Protein AF-A0A7V2AZT0-F1 (afdb_monomer_lite)

pLDDT: mean 87.42, std 10.2, range [43.5, 97.5]

Sequence (176 aa):
MIRIDGNALRAAGDLAVELIVSRTLEGRDRFGRPFAPYSTRPYALPAGALWAQGSRTAARRLKQQGQIGYFRRQGKLWAIVKGGYRAYKEARLGQGDQVNLTLTGSMLRSLRVLRVDEREGSVTIGFGRTDAAEKAYYHVVSGAGPSRTIRDFLGLTDEELDRVAEVIARGIRFEL

Organism: Rhodothermus marinus (NCBI:txid29549)

Foldseek 3Di:
DKFFDLVLLQVLQALLLVQLLVLVQVQAAQQRHHFDFADQAKAKDFPCVCCDPLNVQLSVVLVVVVQWDWDDDPNGIMIIGNRHPLSSCCSRPVGNGRPPPCVPVVLSVQWHFPDGDRVVRDTDIAGNDPVSRVVLCQQAPQADDPVSGHRRSPHHHPVSVVVSVVSRVVRMDDDD

Radius of gyration: 21.35 Å; chains: 1; bounding box: 52×26×70 Å

Structure (mmCIF, N/CA/C/O backbone):
data_AF-A0A7V2AZT0-F1
#
_entry.id   AF-A0A7V2AZT0-F1
#
loop_
_atom_site.group_PDB
_atom_site.id
_atom_site.type_symbol
_atom_site.label_atom_id
_atom_site.label_alt_id
_atom_site.label_comp_id
_atom_site.label_asym_id
_atom_site.label_entity_id
_atom_site.label_seq_id
_atom_site.pdbx_PDB_ins_code
_atom_site.Cartn_x
_atom_site.Cartn_y
_atom_site.Cartn_z
_atom_site.occupancy
_atom_site.B_iso_or_equiv
_atom_site.auth_seq_id
_atom_site.auth_comp_id
_atom_site.auth_asym_id
_atom_site.auth_atom_id
_atom_site.pdbx_PDB_model_num
ATOM 1 N N . MET A 1 1 ? 27.027 -0.446 -30.791 1.00 78.75 1 MET A N 1
ATOM 2 C CA . MET A 1 1 ? 26.624 -0.260 -29.374 1.00 78.75 1 MET A CA 1
ATOM 3 C C . MET A 1 1 ? 25.141 -0.589 -29.241 1.00 78.75 1 MET A C 1
ATOM 5 O O . MET A 1 1 ? 24.382 -0.180 -30.111 1.00 78.75 1 MET A O 1
ATOM 9 N N . ILE A 1 2 ? 24.722 -1.346 -28.218 1.00 80.31 2 ILE A N 1
ATOM 10 C CA . ILE A 1 2 ? 23.290 -1.591 -27.955 1.00 80.31 2 ILE A CA 1
ATOM 11 C C . ILE A 1 2 ? 22.796 -0.496 -27.015 1.00 80.31 2 ILE A C 1
ATOM 13 O O . ILE A 1 2 ? 23.412 -0.265 -25.975 1.00 80.31 2 ILE A O 1
ATOM 17 N N . ARG A 1 3 ? 21.701 0.175 -27.378 1.00 83.81 3 ARG A N 1
ATOM 18 C CA . ARG A 1 3 ? 21.047 1.177 -26.527 1.00 83.81 3 ARG A CA 1
ATOM 19 C C . ARG A 1 3 ? 19.558 0.896 -26.439 1.00 83.81 3 ARG A C 1
ATOM 21 O O . ARG A 1 3 ? 18.957 0.412 -27.396 1.00 83.81 3 ARG A O 1
ATOM 28 N N . ILE A 1 4 ? 18.969 1.219 -25.295 1.00 85.50 4 ILE A N 1
ATOM 29 C CA . ILE A 1 4 ? 17.521 1.177 -25.105 1.00 85.50 4 ILE A CA 1
ATOM 30 C C . ILE A 1 4 ? 17.014 2.611 -25.207 1.00 85.50 4 ILE A C 1
ATOM 32 O O . ILE A 1 4 ? 17.543 3.505 -24.549 1.00 85.50 4 ILE A O 1
ATOM 36 N N . ASP A 1 5 ? 16.006 2.830 -26.046 1.00 89.50 5 ASP A N 1
ATOM 37 C CA . ASP A 1 5 ? 15.359 4.131 -26.193 1.00 89.50 5 ASP A CA 1
ATOM 38 C C . ASP A 1 5 ? 14.751 4.610 -24.862 1.00 89.50 5 ASP A C 1
ATOM 40 O O . ASP A 1 5 ? 14.007 3.876 -24.205 1.00 89.50 5 ASP A O 1
ATOM 44 N N . GLY A 1 6 ? 15.010 5.862 -24.478 1.00 89.00 6 GLY A N 1
ATOM 45 C CA . GLY A 1 6 ? 14.473 6.449 -23.247 1.00 89.00 6 GLY A CA 1
ATOM 46 C C . GLY A 1 6 ? 12.949 6.463 -23.194 1.00 89.00 6 GLY A C 1
ATOM 47 O O . GLY A 1 6 ? 12.359 6.276 -22.127 1.00 89.00 6 GLY A O 1
ATOM 48 N N . ASN A 1 7 ? 12.294 6.591 -24.351 1.00 92.25 7 ASN A N 1
ATOM 49 C CA . ASN A 1 7 ? 10.840 6.474 -24.442 1.00 92.25 7 ASN A CA 1
ATOM 50 C C . ASN A 1 7 ? 10.356 5.052 -24.138 1.00 92.25 7 ASN A C 1
ATOM 52 O O . ASN A 1 7 ? 9.341 4.889 -23.464 1.00 92.25 7 ASN A O 1
ATOM 56 N N . ALA A 1 8 ? 11.092 4.029 -24.582 1.00 93.62 8 ALA A N 1
ATOM 57 C CA . ALA A 1 8 ? 10.768 2.638 -24.281 1.00 93.62 8 ALA A CA 1
ATOM 58 C C . ALA A 1 8 ? 10.982 2.324 -22.796 1.00 93.62 8 ALA A C 1
ATOM 60 O O . ALA A 1 8 ? 10.130 1.684 -22.185 1.00 93.62 8 ALA A O 1
ATOM 61 N N . LEU A 1 9 ? 12.053 2.849 -22.187 1.00 94.69 9 LEU A N 1
ATOM 62 C CA . LEU A 1 9 ? 12.267 2.763 -20.739 1.00 94.69 9 LEU A CA 1
ATOM 63 C C . LEU A 1 9 ? 11.118 3.424 -19.966 1.00 94.69 9 LEU A C 1
ATOM 65 O O . LEU A 1 9 ? 10.555 2.824 -19.051 1.00 94.69 9 LEU A O 1
ATOM 69 N N . ARG A 1 10 ? 10.712 4.640 -20.350 1.00 95.94 10 ARG A N 1
ATOM 70 C CA . ARG A 1 10 ? 9.569 5.316 -19.722 1.00 95.94 10 ARG A CA 1
ATOM 71 C C . ARG A 1 10 ? 8.277 4.512 -19.867 1.00 95.94 10 ARG A C 1
ATOM 73 O O . ARG A 1 10 ? 7.612 4.285 -18.862 1.00 95.94 10 ARG A O 1
ATOM 80 N N . ALA A 1 11 ? 7.961 4.047 -21.075 1.00 96.12 11 ALA A N 1
ATOM 81 C CA . ALA A 1 11 ? 6.764 3.253 -21.340 1.00 96.12 11 ALA A CA 1
ATOM 82 C C . ALA A 1 11 ? 6.747 1.943 -20.535 1.00 96.12 11 ALA A C 1
ATOM 84 O O . ALA A 1 11 ? 5.719 1.580 -19.970 1.00 96.12 11 ALA A O 1
ATOM 85 N N . ALA A 1 12 ? 7.894 1.268 -20.424 1.00 96.62 12 ALA A N 1
ATOM 86 C CA . ALA A 1 12 ? 8.058 0.080 -19.593 1.00 96.62 12 ALA A CA 1
ATOM 87 C C . ALA A 1 12 ? 7.804 0.387 -18.107 1.00 96.62 12 ALA A C 1
ATOM 89 O O . ALA A 1 12 ? 7.109 -0.362 -17.422 1.00 96.62 12 ALA A O 1
ATOM 90 N N . GLY A 1 13 ? 8.317 1.520 -17.618 1.00 96.81 13 GLY A N 1
ATOM 91 C CA . GLY A 1 13 ? 8.074 1.994 -16.258 1.00 96.81 13 GLY A CA 1
ATOM 92 C C . GLY A 1 13 ? 6.608 2.323 -15.977 1.00 96.81 13 GLY A C 1
ATOM 93 O O . GLY A 1 13 ? 6.085 1.939 -14.932 1.00 96.81 13 GLY A O 1
ATOM 94 N N . ASP A 1 14 ? 5.938 3.005 -16.903 1.00 97.06 14 ASP A N 1
ATOM 95 C CA . ASP A 1 14 ? 4.524 3.365 -16.769 1.00 97.06 14 ASP A CA 1
ATOM 96 C C . ASP A 1 14 ? 3.627 2.114 -16.806 1.00 97.06 14 ASP A C 1
ATOM 98 O O . ASP A 1 14 ? 2.741 1.974 -15.960 1.00 97.06 14 ASP A O 1
ATOM 102 N N . LEU A 1 15 ? 3.923 1.151 -17.689 1.00 97.44 15 LEU A N 1
ATOM 103 C CA . LEU A 1 15 ? 3.252 -0.152 -17.710 1.00 97.44 15 LEU A CA 1
ATOM 104 C C . LEU A 1 15 ? 3.456 -0.910 -16.390 1.00 97.44 15 LEU A C 1
ATOM 106 O O . LEU A 1 15 ? 2.499 -1.427 -15.820 1.00 97.44 15 LEU A O 1
ATOM 110 N N . ALA A 1 16 ? 4.681 -0.949 -15.862 1.00 97.50 16 ALA A N 1
ATOM 111 C CA . ALA A 1 16 ? 4.959 -1.598 -14.583 1.00 97.50 16 ALA A CA 1
ATOM 112 C C . ALA A 1 16 ? 4.150 -0.973 -13.429 1.00 97.50 16 ALA A C 1
ATOM 114 O O . ALA A 1 16 ? 3.615 -1.693 -12.584 1.00 97.50 16 ALA A O 1
ATOM 115 N N . VAL A 1 17 ? 4.013 0.359 -13.400 1.00 95.88 17 VAL A N 1
ATOM 116 C CA . VAL A 1 17 ? 3.159 1.057 -12.423 1.00 95.88 17 VAL A CA 1
ATOM 117 C C . VAL A 1 17 ? 1.700 0.631 -12.571 1.00 95.88 17 VAL A C 1
ATOM 119 O O . VAL A 1 17 ? 1.062 0.318 -11.565 1.00 95.88 17 VAL A O 1
ATOM 122 N N . GLU A 1 18 ? 1.173 0.596 -13.795 1.00 94.94 18 GLU A N 1
ATOM 123 C CA . GLU A 1 18 ? -0.208 0.188 -14.068 1.00 94.94 18 GLU A CA 1
ATOM 124 C C . GLU A 1 18 ? -0.488 -1.240 -13.582 1.00 94.94 18 GLU A C 1
ATOM 126 O O . GLU A 1 18 ? -1.470 -1.465 -12.871 1.00 94.94 18 GLU A O 1
ATOM 131 N N . LEU A 1 19 ? 0.404 -2.183 -13.894 1.00 95.75 19 LEU A N 1
ATOM 132 C CA . LEU A 1 19 ? 0.283 -3.588 -13.498 1.00 95.75 19 LEU A CA 1
ATOM 133 C C . LEU A 1 19 ? 0.284 -3.748 -11.976 1.00 95.75 19 LEU A C 1
ATOM 135 O O . LEU A 1 19 ? -0.631 -4.360 -11.416 1.00 95.75 19 LEU A O 1
ATOM 139 N N . ILE A 1 20 ? 1.238 -3.103 -11.292 1.00 93.69 20 ILE A N 1
ATOM 140 C CA . ILE A 1 20 ? 1.294 -3.080 -9.826 1.00 93.69 20 ILE A CA 1
ATOM 141 C C . ILE A 1 20 ? -0.014 -2.534 -9.258 1.00 93.69 20 ILE A C 1
ATOM 143 O O . ILE A 1 20 ? -0.587 -3.136 -8.347 1.00 93.69 20 ILE A O 1
ATOM 147 N N . VAL A 1 21 ? -0.498 -1.400 -9.772 1.00 90.75 21 VAL A N 1
ATOM 148 C CA . VAL A 1 21 ? -1.728 -0.773 -9.283 1.00 90.75 21 VAL A CA 1
ATOM 149 C C . VAL A 1 21 ? -2.919 -1.702 -9.501 1.00 90.75 21 VAL A C 1
ATOM 151 O O . VAL A 1 21 ? -3.603 -1.998 -8.523 1.00 90.75 21 VAL A O 1
ATOM 154 N N . SER A 1 22 ? -3.143 -2.207 -10.716 1.00 90.50 22 SER A N 1
ATOM 155 C CA . SER A 1 22 ? -4.281 -3.081 -11.037 1.00 90.50 22 SER A CA 1
ATOM 156 C C . SER A 1 22 ? -4.317 -4.317 -10.140 1.00 90.50 22 SER A C 1
ATOM 158 O O . SER A 1 22 ? -5.300 -4.554 -9.438 1.00 90.50 22 SER A O 1
ATOM 160 N N . ARG A 1 23 ? -3.202 -5.047 -10.049 1.00 91.50 23 ARG A N 1
ATOM 161 C CA . ARG A 1 23 ? -3.103 -6.245 -9.207 1.00 91.50 23 ARG A CA 1
ATOM 162 C C . ARG A 1 23 ? -3.321 -5.933 -7.724 1.00 91.50 23 ARG A C 1
ATOM 164 O O . ARG A 1 23 ? -3.994 -6.673 -7.003 1.00 91.50 23 ARG A O 1
ATOM 171 N N . THR A 1 24 ? -2.785 -4.810 -7.255 1.00 88.88 24 THR A N 1
ATOM 172 C CA . THR A 1 24 ? -2.980 -4.368 -5.871 1.00 88.88 24 THR A CA 1
ATOM 173 C C . THR A 1 24 ? -4.451 -4.042 -5.591 1.00 88.88 24 THR A C 1
ATOM 175 O O . THR A 1 24 ? -4.947 -4.336 -4.501 1.00 88.88 24 THR A O 1
ATOM 178 N N . LEU A 1 25 ? -5.171 -3.465 -6.562 1.00 84.50 25 LEU A N 1
ATOM 179 C CA . LEU A 1 25 ? -6.613 -3.203 -6.472 1.00 84.50 25 LEU A CA 1
ATOM 180 C C . LEU A 1 25 ? -7.434 -4.498 -6.430 1.00 84.50 25 LEU A C 1
ATOM 182 O O . LEU A 1 25 ? -8.412 -4.577 -5.686 1.00 84.50 25 LEU A O 1
ATOM 186 N N . GLU A 1 26 ? -6.995 -5.530 -7.146 1.00 86.44 26 GLU A N 1
ATOM 187 C CA . GLU A 1 26 ? -7.554 -6.887 -7.073 1.00 86.44 26 GLU A CA 1
ATOM 188 C C . GLU A 1 26 ? -7.253 -7.588 -5.737 1.00 86.44 26 GLU A C 1
ATOM 190 O O . GLU A 1 26 ? -7.850 -8.615 -5.417 1.00 86.44 26 GLU A O 1
ATOM 195 N N . GLY A 1 27 ? -6.372 -7.015 -4.913 1.00 86.00 27 GLY A N 1
ATOM 196 C CA . GLY A 1 27 ? -6.011 -7.552 -3.606 1.00 86.00 27 GLY A CA 1
ATOM 197 C C . GLY A 1 27 ? -4.950 -8.648 -3.669 1.00 86.00 27 GLY A C 1
ATOM 198 O O . GLY A 1 27 ? -4.939 -9.511 -2.789 1.00 86.00 27 GLY A O 1
ATOM 199 N N . ARG A 1 28 ? -4.084 -8.629 -4.689 1.00 89.56 28 ARG A N 1
ATOM 200 C CA . ARG A 1 28 ? -3.010 -9.608 -4.893 1.00 89.56 28 ARG A CA 1
ATOM 201 C C . ARG A 1 28 ? -1.619 -8.996 -4.667 1.00 89.56 28 ARG A C 1
ATOM 203 O O . ARG A 1 28 ? -1.383 -7.824 -4.959 1.00 89.56 28 ARG A O 1
ATOM 210 N N . ASP A 1 29 ? -0.707 -9.802 -4.133 1.00 91.06 29 ASP A N 1
ATOM 211 C CA . ASP A 1 29 ? 0.696 -9.476 -3.866 1.00 91.06 29 ASP A CA 1
ATOM 212 C C . ASP A 1 29 ? 1.573 -9.623 -5.124 1.00 91.06 29 ASP A C 1
ATOM 214 O O . ASP A 1 29 ? 1.095 -10.032 -6.181 1.00 91.06 29 ASP A O 1
ATOM 218 N N . ARG A 1 30 ? 2.866 -9.293 -5.024 1.00 93.31 30 ARG A N 1
ATOM 219 C CA . ARG A 1 30 ? 3.850 -9.389 -6.121 1.00 93.31 30 ARG A CA 1
ATOM 220 C C . ARG A 1 30 ? 4.059 -10.800 -6.679 1.00 93.31 30 ARG A C 1
ATOM 222 O O . ARG A 1 30 ? 4.740 -10.952 -7.681 1.00 93.31 30 ARG A O 1
ATOM 229 N N . PHE A 1 31 ? 3.533 -11.821 -6.009 1.00 92.19 31 PHE A N 1
ATOM 230 C CA . PHE A 1 31 ? 3.589 -13.218 -6.430 1.00 92.19 31 PHE A CA 1
ATOM 231 C C . PHE A 1 31 ? 2.229 -13.688 -6.973 1.00 92.19 31 PHE A C 1
ATOM 233 O O . PHE A 1 31 ? 1.997 -14.885 -7.108 1.00 92.19 31 PHE A O 1
ATOM 240 N N . GLY A 1 32 ? 1.288 -12.763 -7.203 1.00 90.12 32 GLY A N 1
ATOM 241 C CA . GLY A 1 32 ? -0.066 -13.061 -7.668 1.00 90.12 32 GLY A CA 1
ATOM 242 C C . GLY A 1 32 ? -0.991 -13.652 -6.598 1.00 90.12 32 GLY A C 1
ATOM 243 O O . GLY A 1 32 ? -2.135 -13.997 -6.899 1.00 90.12 32 GLY A O 1
ATOM 244 N N . ARG A 1 33 ? -0.550 -13.759 -5.339 1.00 91.50 33 ARG A N 1
ATOM 245 C CA . ARG A 1 33 ? -1.321 -14.394 -4.260 1.00 91.50 33 ARG A CA 1
ATOM 246 C C . ARG A 1 33 ? -2.220 -13.373 -3.565 1.00 91.50 33 ARG A C 1
ATOM 248 O O . ARG A 1 33 ? -1.825 -12.219 -3.431 1.00 91.50 33 ARG A O 1
ATOM 255 N N . PRO A 1 34 ? -3.396 -13.759 -3.048 1.00 89.31 34 PRO A N 1
ATOM 256 C CA . PRO A 1 34 ? -4.224 -12.854 -2.255 1.00 89.31 34 PRO A CA 1
ATOM 257 C C . PRO A 1 34 ? -3.467 -12.277 -1.049 1.00 89.31 34 PRO A C 1
ATOM 259 O O . PRO A 1 34 ? -2.719 -12.990 -0.376 1.00 89.31 34 PRO A O 1
ATOM 262 N N . PHE A 1 35 ? -3.688 -10.999 -0.729 1.00 87.69 35 PHE A N 1
ATOM 263 C CA . PHE A 1 35 ? -3.121 -10.398 0.476 1.00 87.69 35 PHE A CA 1
ATOM 264 C C . PHE A 1 35 ? -3.565 -11.134 1.735 1.00 87.69 35 PHE A C 1
ATOM 266 O O . PHE A 1 35 ? -4.710 -11.569 1.863 1.00 87.69 35 PHE A O 1
ATOM 273 N N . ALA A 1 36 ? -2.676 -11.156 2.729 1.00 83.56 36 ALA A N 1
ATOM 274 C CA . ALA A 1 36 ? -3.003 -11.678 4.044 1.00 83.56 36 ALA A CA 1
ATOM 275 C C . ALA A 1 36 ? -4.259 -10.978 4.612 1.00 83.56 36 ALA A C 1
ATOM 277 O O . ALA A 1 36 ? -4.278 -9.732 4.705 1.00 83.56 36 ALA A O 1
ATOM 278 N N . PRO A 1 37 ? -5.285 -11.753 5.017 1.00 81.44 37 PRO A N 1
ATOM 279 C CA . PRO A 1 37 ? -6.554 -11.210 5.475 1.00 81.44 37 PRO A CA 1
ATOM 280 C C . PRO A 1 37 ? -6.369 -10.365 6.737 1.00 81.44 37 PRO A C 1
ATOM 282 O O . PRO A 1 37 ? -5.352 -10.432 7.439 1.00 81.44 37 PRO A O 1
ATOM 285 N N . TYR A 1 38 ? -7.361 -9.533 7.048 1.00 82.50 38 TYR A N 1
ATOM 286 C CA . TYR A 1 38 ? -7.347 -8.801 8.309 1.00 82.50 38 TYR A CA 1
ATOM 287 C C . TYR A 1 38 ? -7.467 -9.758 9.503 1.00 82.50 38 TYR A C 1
ATOM 289 O O . TYR A 1 38 ? -8.203 -10.742 9.470 1.00 82.50 38 TYR A O 1
ATOM 297 N N . SER A 1 39 ? -6.757 -9.436 10.587 1.00 83.06 39 SER A N 1
ATOM 298 C CA . SER A 1 39 ? -6.754 -10.249 11.805 1.00 83.06 39 SER A CA 1
ATOM 299 C C . SER A 1 39 ? -8.141 -10.317 12.449 1.00 83.06 39 SER A C 1
ATOM 301 O O . SER A 1 39 ? -8.785 -9.286 12.673 1.00 83.06 39 SER A O 1
ATOM 303 N N . THR A 1 40 ? -8.558 -11.531 12.802 1.00 88.50 40 THR A N 1
ATOM 304 C CA . THR A 1 40 ? -9.763 -11.833 13.590 1.00 88.50 40 THR A CA 1
ATOM 305 C C . THR A 1 40 ? -9.498 -11.860 15.095 1.00 88.50 40 THR A C 1
ATOM 307 O O . THR A 1 40 ? -10.436 -11.967 15.880 1.00 88.50 40 THR A O 1
ATOM 310 N N . ARG A 1 41 ? -8.232 -11.739 15.527 1.00 89.06 41 ARG A N 1
ATOM 311 C CA . ARG A 1 41 ? -7.882 -11.700 16.954 1.00 89.06 41 ARG A CA 1
ATOM 312 C C . ARG A 1 41 ? -8.442 -10.432 17.597 1.00 89.06 41 ARG A C 1
ATOM 314 O O . ARG A 1 41 ? -8.375 -9.383 16.948 1.00 89.06 41 ARG A O 1
ATOM 321 N N . PRO A 1 42 ? -8.913 -10.490 18.858 1.00 91.00 42 PRO A N 1
ATOM 322 C CA . PRO A 1 42 ? -9.522 -9.344 19.510 1.00 91.00 42 PRO A CA 1
ATOM 323 C C . PRO A 1 42 ? -8.662 -8.083 19.409 1.00 91.00 42 PRO A C 1
ATOM 325 O O . PRO A 1 42 ? -7.467 -8.091 19.705 1.00 91.00 42 PRO A O 1
ATOM 328 N N . TYR A 1 43 ? -9.283 -6.995 18.964 1.00 89.38 43 TYR A N 1
ATOM 329 C CA . TYR A 1 43 ? -8.600 -5.741 18.671 1.00 89.38 43 TYR A CA 1
ATOM 330 C C . TYR A 1 43 ? -8.980 -4.688 19.707 1.00 89.38 43 TYR A C 1
ATOM 332 O O . TYR A 1 43 ? -10.146 -4.313 19.818 1.00 89.38 43 TYR A O 1
ATOM 340 N N . ALA A 1 44 ? -7.994 -4.215 20.469 1.00 91.88 44 ALA A N 1
ATOM 341 C CA . ALA A 1 44 ? -8.192 -3.191 21.485 1.00 91.88 44 ALA A CA 1
ATOM 342 C C . ALA A 1 44 ? -7.809 -1.797 20.971 1.00 91.88 44 ALA A C 1
ATOM 344 O O . ALA A 1 44 ? -6.751 -1.609 20.371 1.00 91.88 44 ALA A O 1
ATOM 345 N N . LEU A 1 45 ? -8.646 -0.806 21.272 1.00 91.81 45 LEU A N 1
ATOM 346 C CA . LEU A 1 45 ? -8.408 0.606 20.980 1.00 91.81 45 LEU A CA 1
ATOM 347 C C . LEU A 1 45 ? -8.995 1.498 22.085 1.00 91.81 45 LEU A C 1
ATOM 349 O O . LEU A 1 45 ? -9.919 1.070 22.783 1.00 91.81 45 LEU A O 1
ATOM 353 N N . PRO A 1 46 ? -8.510 2.740 22.267 1.00 93.81 46 PRO A N 1
ATOM 354 C CA . PRO A 1 46 ? -9.134 3.676 23.196 1.00 93.81 46 PRO A CA 1
ATOM 355 C C . PRO A 1 46 ? -10.616 3.865 22.857 1.00 93.81 46 PRO A C 1
ATOM 357 O O . PRO A 1 46 ? -10.963 4.067 21.691 1.00 93.81 46 PRO A O 1
ATOM 360 N N . ALA A 1 47 ? -11.498 3.845 23.860 1.00 92.94 47 ALA A N 1
ATOM 361 C CA . ALA A 1 47 ? -12.938 3.951 23.618 1.00 92.94 47 ALA A CA 1
ATOM 362 C C . ALA A 1 47 ? -13.296 5.261 22.890 1.00 92.94 47 ALA A C 1
ATOM 364 O O . ALA A 1 47 ? -14.126 5.259 21.984 1.00 92.94 47 ALA A O 1
ATOM 365 N N . GLY A 1 48 ? -12.600 6.360 23.202 1.00 90.12 48 GLY A N 1
ATOM 366 C CA . GLY A 1 48 ? -12.760 7.631 22.490 1.00 90.12 48 GLY A CA 1
ATOM 367 C C . GLY A 1 48 ? -12.455 7.540 20.988 1.00 90.12 48 GLY A C 1
ATOM 368 O O . GLY A 1 48 ? -13.172 8.131 20.189 1.00 90.12 48 GLY A O 1
ATOM 369 N N . ALA A 1 49 ? -11.458 6.744 20.583 1.00 88.81 49 ALA A N 1
ATOM 370 C CA . ALA A 1 49 ? -11.125 6.541 19.171 1.00 88.81 49 ALA A CA 1
ATOM 371 C C . ALA A 1 49 ? -12.192 5.709 18.438 1.00 88.81 49 ALA A C 1
ATOM 373 O O . ALA A 1 49 ? -12.489 5.961 17.268 1.00 88.81 49 ALA A O 1
ATOM 374 N N . LEU A 1 50 ? -12.811 4.746 19.127 1.00 89.94 50 LEU A N 1
ATOM 375 C CA . LEU A 1 50 ? -13.921 3.969 18.573 1.00 89.94 50 LEU A CA 1
ATOM 376 C C . LEU A 1 50 ? -15.167 4.838 18.337 1.00 89.94 50 LEU A C 1
ATOM 378 O O . LEU A 1 50 ? -15.848 4.671 17.331 1.00 89.94 50 LEU A O 1
ATOM 382 N N . TRP A 1 51 ? -15.446 5.786 19.234 1.00 89.81 51 TRP A N 1
ATOM 383 C CA . TRP A 1 51 ? -16.643 6.639 19.193 1.00 89.81 51 TRP A CA 1
ATOM 384 C C . TRP A 1 51 ? -16.436 8.015 18.535 1.00 89.81 51 TRP A C 1
ATOM 386 O O . TRP A 1 51 ? -17.356 8.849 18.531 1.00 89.81 51 TRP A O 1
ATOM 396 N N . ALA A 1 52 ? -15.256 8.248 17.955 1.00 90.31 52 ALA A N 1
ATOM 397 C CA . ALA A 1 52 ? -14.936 9.447 17.191 1.00 90.31 52 ALA A CA 1
ATOM 398 C C . ALA A 1 52 ? -15.842 9.591 15.954 1.00 90.31 52 ALA A C 1
ATOM 400 O O . ALA A 1 52 ? -16.413 8.621 15.453 1.00 90.31 52 ALA A O 1
ATOM 401 N N . GLN A 1 53 ? -15.983 10.814 15.437 1.00 82.12 53 GLN A N 1
ATOM 402 C CA . GLN A 1 53 ? -16.936 11.134 14.365 1.00 82.12 53 GLN A CA 1
ATOM 403 C C . GLN A 1 53 ? -16.789 10.226 13.127 1.00 82.12 53 GLN A C 1
ATOM 405 O O . GLN A 1 53 ? -17.793 9.756 12.600 1.00 82.12 53 GLN A O 1
ATOM 410 N N . GLY A 1 54 ? -15.557 9.891 12.723 1.00 80.44 54 GLY A N 1
ATOM 411 C CA . GLY A 1 54 ? -15.274 9.027 11.563 1.00 80.44 54 GLY A CA 1
ATOM 412 C C . GLY A 1 54 ? -15.412 7.511 11.791 1.00 80.44 54 GLY A C 1
ATOM 413 O O . GLY A 1 54 ? -15.206 6.733 10.858 1.00 80.44 54 GLY A O 1
ATOM 414 N N . SER A 1 55 ? -15.714 7.072 13.013 1.00 84.69 55 SER A N 1
ATOM 415 C CA . SER A 1 55 ? -15.839 5.657 13.409 1.00 84.69 55 SER A CA 1
ATOM 416 C C . SER A 1 55 ? -17.156 5.351 14.132 1.00 84.69 55 SER A C 1
ATOM 418 O O . SER A 1 55 ? -17.505 4.184 14.302 1.00 84.69 55 SER A O 1
ATOM 420 N N . ARG A 1 56 ? -17.947 6.372 14.483 1.00 89.94 56 ARG A N 1
ATOM 421 C CA . ARG A 1 56 ? -19.177 6.246 15.278 1.00 89.94 56 ARG A CA 1
ATOM 422 C C . ARG A 1 56 ? -20.219 5.311 14.664 1.00 89.94 56 ARG A C 1
ATOM 424 O O . ARG A 1 56 ? -20.836 4.535 15.390 1.00 89.94 56 ARG A O 1
ATOM 431 N N . THR A 1 57 ? -20.412 5.346 13.347 1.00 89.25 57 THR A N 1
ATOM 432 C CA . THR A 1 57 ? -21.344 4.433 12.659 1.00 89.25 57 THR A CA 1
ATOM 433 C C . THR A 1 57 ? -20.874 2.983 12.754 1.00 89.25 57 THR A C 1
ATOM 435 O O . THR A 1 57 ? -21.671 2.098 13.061 1.00 89.25 57 THR A O 1
ATOM 438 N N . ALA A 1 58 ? -19.569 2.747 12.586 1.00 89.06 58 ALA A N 1
ATOM 439 C CA . ALA A 1 58 ? -18.965 1.430 12.770 1.00 89.06 58 ALA A CA 1
ATOM 440 C C . ALA A 1 58 ? -19.144 0.944 14.214 1.00 89.06 58 ALA A C 1
ATOM 442 O O . ALA A 1 58 ? -19.570 -0.183 14.444 1.00 89.06 58 ALA A O 1
ATOM 443 N N . ALA A 1 59 ? -18.899 1.821 15.191 1.00 91.19 59 ALA A N 1
ATOM 444 C CA . ALA A 1 59 ? -19.075 1.519 16.606 1.00 91.19 59 ALA A CA 1
ATOM 445 C C . ALA A 1 59 ? -20.523 1.147 16.950 1.00 91.19 59 ALA A C 1
ATOM 447 O O . ALA A 1 59 ? -20.749 0.199 17.698 1.00 91.19 59 ALA A O 1
ATOM 448 N N . ARG A 1 60 ? -21.516 1.841 16.374 1.00 93.00 60 ARG A N 1
ATOM 449 C CA . ARG A 1 60 ? -22.938 1.493 16.545 1.00 93.00 60 ARG A CA 1
ATOM 450 C C . ARG A 1 60 ? -23.251 0.100 16.002 1.00 93.00 60 ARG A C 1
ATOM 452 O O . ARG A 1 60 ? -23.856 -0.684 16.728 1.00 93.00 60 ARG A O 1
ATOM 459 N N . ARG A 1 61 ? -22.793 -0.227 14.789 1.00 91.94 61 ARG A N 1
ATOM 460 C CA . ARG A 1 61 ? -22.979 -1.558 14.181 1.00 91.94 61 ARG A CA 1
ATOM 461 C C . ARG A 1 61 ? -22.339 -2.659 15.023 1.00 91.94 61 ARG A C 1
ATOM 463 O O . ARG A 1 61 ? -23.006 -3.614 15.400 1.00 91.94 61 ARG A O 1
ATOM 470 N N . LEU A 1 62 ? -21.077 -2.477 15.409 1.00 92.75 62 LEU A N 1
ATOM 471 C CA . LEU A 1 62 ? -20.360 -3.432 16.256 1.00 92.75 62 LEU A CA 1
ATOM 472 C C . LEU A 1 62 ? -21.028 -3.597 17.629 1.00 92.75 62 LEU A C 1
ATOM 474 O O . LEU A 1 62 ? -21.052 -4.699 18.173 1.00 92.75 62 LEU A O 1
ATOM 478 N N . LYS A 1 63 ? -21.598 -2.521 18.192 1.00 92.81 63 LYS A N 1
ATOM 479 C CA . LYS A 1 63 ? -22.357 -2.584 19.448 1.00 92.81 63 LYS A CA 1
ATOM 480 C C . LYS A 1 63 ? -23.634 -3.408 19.279 1.00 92.81 63 LYS A C 1
ATOM 482 O O . LYS A 1 63 ? -23.891 -4.269 20.111 1.00 92.81 63 LYS A O 1
ATOM 487 N N . GLN A 1 64 ? -24.399 -3.167 18.212 1.00 92.12 64 GLN A N 1
ATOM 488 C CA . GLN A 1 64 ? -25.622 -3.916 17.893 1.00 92.12 64 GLN A CA 1
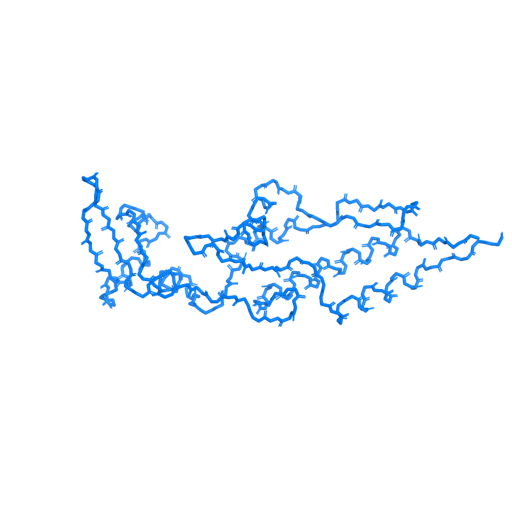ATOM 489 C C . GLN A 1 64 ? -25.343 -5.411 17.690 1.00 92.12 64 GLN A C 1
ATOM 491 O O . GLN A 1 64 ? -26.125 -6.245 18.124 1.00 92.12 64 GLN A O 1
ATOM 496 N N . GLN A 1 65 ? -24.190 -5.749 17.112 1.00 91.12 65 GLN A N 1
ATOM 497 C CA . GLN A 1 65 ? -23.739 -7.129 16.902 1.00 91.12 65 GLN A CA 1
ATOM 498 C C . GLN A 1 65 ? -23.117 -7.783 18.154 1.00 91.12 65 GLN A C 1
ATOM 500 O O . GLN A 1 65 ? -22.590 -8.891 18.070 1.00 91.12 65 GLN A O 1
ATOM 505 N N . GLY A 1 66 ? -23.085 -7.102 19.308 1.00 92.25 66 GLY A N 1
ATOM 506 C CA . GLY A 1 66 ? -22.472 -7.634 20.535 1.00 92.25 66 GLY A CA 1
ATOM 507 C C . GLY A 1 66 ? -20.945 -7.816 20.461 1.00 92.25 66 GLY A C 1
ATOM 508 O O . GLY A 1 66 ? -20.350 -8.521 21.287 1.00 92.25 66 GLY A O 1
ATOM 509 N N . GLN A 1 67 ? -20.297 -7.172 19.485 1.00 92.88 67 GLN A N 1
ATOM 510 C CA . GLN A 1 67 ? -18.872 -7.315 19.177 1.00 92.88 67 GLN A CA 1
ATOM 511 C C . GLN A 1 67 ? -17.972 -6.393 20.007 1.00 92.88 67 GLN A C 1
ATOM 513 O O . GLN A 1 67 ? -16.754 -6.504 19.906 1.00 92.88 67 GLN A O 1
ATOM 518 N N . ILE A 1 68 ? -18.528 -5.497 20.830 1.00 95.19 68 ILE A N 1
ATOM 519 C CA . ILE A 1 68 ? -17.748 -4.568 21.661 1.00 95.19 68 ILE A CA 1
ATOM 520 C C . ILE A 1 68 ? -17.786 -4.996 23.128 1.00 95.19 68 ILE A C 1
ATOM 522 O O . ILE A 1 68 ? -18.857 -5.127 23.715 1.00 95.19 68 ILE A O 1
ATOM 526 N N . GLY A 1 69 ? -16.610 -5.148 23.730 1.00 94.06 69 GLY A N 1
ATOM 527 C CA . GLY A 1 69 ? -16.413 -5.118 25.179 1.00 94.06 69 GLY A CA 1
ATOM 528 C C . GLY A 1 69 ? -15.693 -3.841 25.610 1.00 94.06 69 GLY A C 1
ATOM 529 O O . GLY A 1 69 ? -15.086 -3.156 24.784 1.00 94.06 69 GLY A O 1
ATOM 530 N N . TYR A 1 70 ? -15.720 -3.536 26.905 1.00 96.12 70 TYR A N 1
ATOM 531 C CA . TYR A 1 70 ? -14.981 -2.414 27.485 1.00 96.12 70 TYR A CA 1
ATOM 532 C C . TYR A 1 70 ? -14.124 -2.883 28.651 1.00 96.12 70 TYR A C 1
ATOM 534 O O . TYR A 1 70 ? -14.516 -3.778 29.393 1.00 96.12 70 TYR A O 1
ATOM 542 N N . PHE A 1 71 ? -12.964 -2.258 28.820 1.00 94.88 71 PHE A N 1
ATOM 543 C CA . PHE A 1 71 ? -12.073 -2.500 29.949 1.00 94.88 71 PHE A CA 1
ATOM 544 C C . PHE A 1 71 ? -11.292 -1.230 30.292 1.00 94.88 71 PHE A C 1
ATOM 546 O O . PHE A 1 71 ? -11.212 -0.297 29.489 1.00 94.88 71 PHE A O 1
ATOM 553 N N . ARG A 1 72 ? -10.718 -1.170 31.496 1.00 95.06 72 ARG A N 1
ATOM 554 C CA . ARG A 1 72 ? -9.819 -0.078 31.8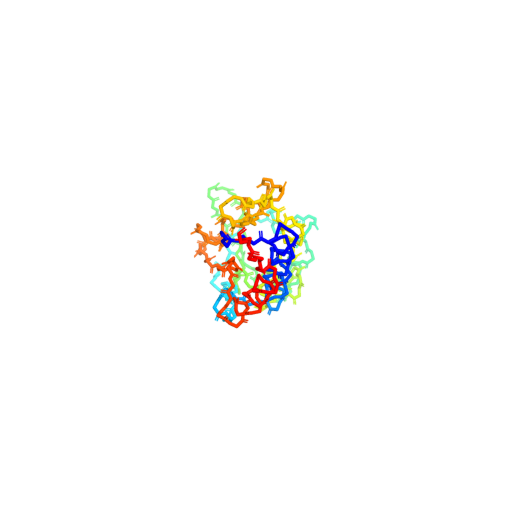89 1.00 95.06 72 ARG A CA 1
ATOM 555 C C . ARG A 1 72 ? -8.366 -0.512 31.740 1.00 95.06 72 ARG A C 1
ATOM 557 O O . ARG A 1 72 ? -7.995 -1.604 32.155 1.00 95.06 72 ARG A O 1
ATOM 564 N N . ARG A 1 73 ? -7.537 0.366 31.177 1.00 90.38 73 ARG A N 1
ATOM 565 C CA . ARG A 1 73 ? -6.080 0.196 31.083 1.00 90.38 73 ARG A CA 1
ATOM 566 C C . ARG A 1 73 ? -5.422 1.535 31.376 1.00 90.38 73 ARG A C 1
ATOM 568 O O . ARG A 1 73 ? -5.725 2.517 30.701 1.00 90.38 73 ARG A O 1
ATOM 575 N N . GLN A 1 74 ? -4.551 1.568 32.387 1.00 91.19 74 GLN A N 1
ATOM 576 C CA . GLN A 1 74 ? -3.867 2.788 32.847 1.00 91.19 74 GLN A CA 1
ATOM 577 C C . GLN A 1 74 ? -4.852 3.945 33.126 1.00 91.19 74 GLN A C 1
ATOM 579 O O . GLN A 1 74 ? -4.700 5.049 32.612 1.00 91.19 74 GLN A O 1
ATOM 584 N N . GLY A 1 75 ? -5.940 3.659 33.852 1.00 91.12 75 GLY A N 1
ATOM 585 C CA . GLY A 1 75 ? -6.978 4.645 34.197 1.00 91.12 75 GLY A CA 1
ATOM 586 C C . GLY A 1 75 ? -7.882 5.098 33.041 1.00 91.12 75 GLY A C 1
ATOM 587 O O . GLY A 1 75 ? -8.890 5.756 33.280 1.00 91.12 75 GLY A O 1
ATOM 588 N N . LYS A 1 76 ? -7.583 4.719 31.792 1.00 93.56 76 LYS A N 1
ATOM 589 C CA . LYS A 1 76 ? -8.356 5.104 30.602 1.00 93.56 76 LYS A CA 1
ATOM 590 C C . LYS A 1 76 ? -9.328 3.999 30.193 1.00 93.56 76 LYS A C 1
ATOM 592 O O . LYS A 1 76 ? -9.044 2.814 30.377 1.00 93.56 76 LYS A O 1
ATOM 597 N N . LEU A 1 77 ? -10.466 4.386 29.612 1.00 95.00 77 LEU A N 1
ATOM 598 C CA . LEU A 1 77 ? -11.450 3.453 29.060 1.00 95.00 77 LEU A CA 1
ATOM 599 C C . LEU A 1 77 ? -11.025 2.988 27.662 1.00 95.00 77 LEU A C 1
ATOM 601 O O . LEU A 1 77 ? -10.827 3.795 26.749 1.00 95.00 77 LEU A O 1
ATOM 605 N N . TRP A 1 78 ? -10.922 1.677 27.494 1.00 95.81 78 TRP A N 1
ATOM 606 C CA . TRP A 1 78 ? -10.619 1.009 26.237 1.00 95.81 78 TRP A CA 1
ATOM 607 C C . TRP A 1 78 ? -11.810 0.176 25.787 1.00 95.81 78 TRP A C 1
ATOM 609 O O . TRP A 1 78 ? -12.594 -0.314 26.601 1.00 95.81 78 TRP A O 1
ATOM 619 N N . ALA A 1 79 ? -11.937 0.027 24.476 1.00 94.81 79 ALA A N 1
ATOM 620 C CA . ALA A 1 79 ? -12.870 -0.883 23.845 1.00 94.81 79 ALA A CA 1
ATOM 621 C C . ALA A 1 79 ? -12.097 -2.056 23.234 1.00 94.81 79 ALA A C 1
ATOM 623 O O . ALA A 1 79 ? -10.987 -1.880 22.729 1.00 94.81 79 ALA A O 1
ATOM 624 N N . ILE A 1 80 ? -12.693 -3.243 23.268 1.00 94.50 80 ILE A N 1
ATOM 625 C CA . ILE A 1 80 ? -12.205 -4.444 22.592 1.00 94.50 80 ILE A CA 1
ATOM 626 C C . ILE A 1 80 ? -13.242 -4.893 21.568 1.00 94.50 80 ILE A C 1
ATOM 628 O O . ILE A 1 80 ? -14.408 -5.090 21.902 1.00 94.50 80 ILE A O 1
ATOM 632 N N . VAL A 1 81 ? -12.820 -5.037 20.316 1.00 93.75 81 VAL A N 1
ATOM 633 C CA . VAL A 1 81 ? -13.631 -5.597 19.235 1.00 93.75 81 VAL A CA 1
ATOM 634 C C . VAL A 1 81 ? -13.348 -7.096 19.168 1.00 93.75 81 VAL A C 1
ATOM 636 O O . VAL A 1 81 ? -12.228 -7.489 18.841 1.00 93.75 81 VAL A O 1
ATOM 639 N N . LYS A 1 82 ? -14.340 -7.927 19.510 1.00 92.69 82 LYS A N 1
ATOM 640 C CA . LYS A 1 82 ? -14.200 -9.388 19.654 1.00 92.69 82 LYS A CA 1
ATOM 641 C C . LYS A 1 82 ? -13.811 -10.068 18.339 1.00 92.69 82 LYS A C 1
ATOM 643 O O . LYS A 1 82 ? -12.840 -10.810 18.327 1.00 92.69 82 LYS A O 1
ATOM 648 N N . GLY A 1 83 ? -14.481 -9.732 17.234 1.00 88.25 83 GLY A N 1
ATOM 649 C CA . GLY A 1 83 ? -14.145 -10.190 15.875 1.00 88.25 83 GLY A CA 1
ATOM 650 C C . GLY A 1 83 ? -12.888 -9.549 15.266 1.00 88.25 83 GLY A C 1
ATOM 651 O O . GLY A 1 83 ? -12.647 -9.655 14.061 1.00 88.25 83 GLY A O 1
ATOM 652 N N . GLY A 1 84 ? -12.103 -8.840 16.079 1.00 89.38 84 GLY A N 1
ATOM 653 C CA . GLY A 1 84 ? -10.806 -8.300 15.708 1.00 89.38 84 GLY A CA 1
ATOM 654 C C . GLY A 1 84 ? -10.826 -7.108 14.760 1.00 89.38 84 GLY A C 1
ATOM 655 O O . GLY A 1 84 ? -11.816 -6.385 14.618 1.00 89.38 84 GLY A O 1
ATOM 656 N N . TYR A 1 85 ? -9.674 -6.874 14.127 1.00 85.94 85 TYR A N 1
ATOM 657 C CA . TYR A 1 85 ? -9.490 -5.756 13.202 1.00 85.94 85 TYR A CA 1
ATOM 658 C C . TYR A 1 85 ? -10.313 -5.938 11.921 1.00 85.94 85 TYR A C 1
ATOM 660 O O . TYR A 1 85 ? -10.791 -4.951 11.363 1.00 85.94 85 TYR A O 1
ATOM 668 N N . ARG A 1 86 ? -10.540 -7.190 11.501 1.00 86.50 86 ARG A N 1
ATOM 669 C CA . ARG A 1 86 ? -11.451 -7.545 10.407 1.00 86.50 86 ARG A CA 1
ATOM 670 C C . ARG A 1 86 ? -12.861 -7.008 10.648 1.00 86.50 86 ARG A C 1
ATOM 672 O O . ARG A 1 86 ? -13.329 -6.201 9.852 1.00 86.50 86 ARG A O 1
ATOM 679 N N . ALA A 1 87 ? -13.495 -7.381 11.763 1.00 88.44 87 ALA A N 1
ATOM 680 C CA . ALA A 1 87 ? -14.852 -6.929 12.080 1.00 88.44 87 ALA A CA 1
ATOM 681 C C . ALA A 1 87 ? -14.930 -5.397 12.180 1.00 88.44 87 ALA A C 1
ATOM 683 O O . ALA A 1 87 ? -15.882 -4.776 11.708 1.00 88.44 87 ALA A O 1
ATOM 684 N N . TYR A 1 88 ? -13.893 -4.761 12.737 1.00 87.88 88 TYR A N 1
ATOM 685 C CA . TYR A 1 88 ? -13.810 -3.302 12.781 1.00 87.88 88 TYR A CA 1
ATOM 686 C C . TYR A 1 88 ? -13.766 -2.660 11.384 1.00 87.88 88 TYR A C 1
ATOM 688 O O . TYR A 1 88 ? -14.474 -1.681 11.130 1.00 87.88 88 TYR A O 1
ATOM 696 N N . LYS A 1 89 ? -12.955 -3.203 10.469 1.00 83.94 89 LYS A N 1
ATOM 697 C CA . LYS A 1 89 ? -12.849 -2.727 9.082 1.00 83.94 89 LYS A CA 1
ATOM 698 C C . LYS A 1 89 ? -14.134 -2.975 8.299 1.00 83.94 89 LYS A C 1
ATOM 700 O O . LYS A 1 89 ? -14.597 -2.060 7.624 1.00 83.94 89 LYS A O 1
ATOM 705 N N . GLU A 1 90 ? -14.750 -4.138 8.465 1.00 86.50 90 GLU A N 1
ATOM 706 C CA . GLU A 1 90 ? -16.038 -4.482 7.867 1.00 86.50 90 GLU A CA 1
ATOM 707 C C . GLU A 1 90 ? -17.146 -3.525 8.318 1.00 86.50 90 GLU A C 1
ATOM 709 O O . GLU A 1 90 ? -17.811 -2.904 7.494 1.00 86.50 90 GLU A O 1
ATOM 714 N N . ALA A 1 91 ? -17.280 -3.286 9.623 1.00 85.81 91 ALA A N 1
ATOM 715 C CA . ALA A 1 91 ? -18.290 -2.369 10.142 1.00 85.81 91 ALA A CA 1
ATOM 716 C C . ALA A 1 91 ? -18.090 -0.923 9.662 1.00 85.81 91 ALA A C 1
ATOM 718 O O . ALA A 1 91 ? -19.069 -0.190 9.474 1.00 85.81 91 ALA A O 1
ATOM 719 N N . ARG A 1 92 ? -16.829 -0.506 9.477 1.00 81.50 92 ARG A N 1
ATOM 720 C CA . ARG A 1 92 ? -16.466 0.855 9.065 1.00 81.50 92 ARG A CA 1
ATOM 721 C C . ARG A 1 92 ? -16.562 1.075 7.558 1.00 81.50 92 ARG A C 1
ATOM 723 O O . ARG A 1 92 ? -16.880 2.188 7.157 1.00 81.50 92 ARG A O 1
ATOM 730 N N . LEU A 1 93 ? -16.266 0.059 6.751 1.00 74.50 93 LEU A N 1
ATOM 731 C CA . LEU A 1 93 ? -15.981 0.210 5.318 1.00 74.50 93 LEU A CA 1
ATOM 732 C C . LEU A 1 93 ? -16.701 -0.806 4.426 1.00 74.50 93 LEU A C 1
ATOM 734 O O . LEU A 1 93 ? -16.553 -0.742 3.214 1.00 74.50 93 LEU A O 1
ATOM 738 N N . GLY A 1 94 ? -17.430 -1.763 5.004 1.00 72.44 94 GLY A N 1
ATOM 739 C CA . GLY A 1 94 ? -18.033 -2.880 4.269 1.00 72.44 94 GLY A CA 1
ATOM 740 C C . GLY A 1 94 ? -17.012 -3.886 3.726 1.00 72.44 94 GLY A C 1
ATOM 741 O O . GLY A 1 94 ? -17.347 -4.684 2.863 1.00 72.44 94 GLY A O 1
ATOM 742 N N . GLN A 1 95 ? -15.759 -3.835 4.192 1.00 64.69 95 GLN A N 1
ATOM 743 C CA . GLN A 1 95 ? -14.641 -4.615 3.652 1.00 64.69 95 GLN A CA 1
ATOM 744 C C . GLN A 1 95 ? -13.995 -5.453 4.757 1.00 64.69 95 GLN A C 1
ATOM 746 O O . GLN A 1 95 ? -13.089 -4.986 5.454 1.00 64.69 95 GLN A O 1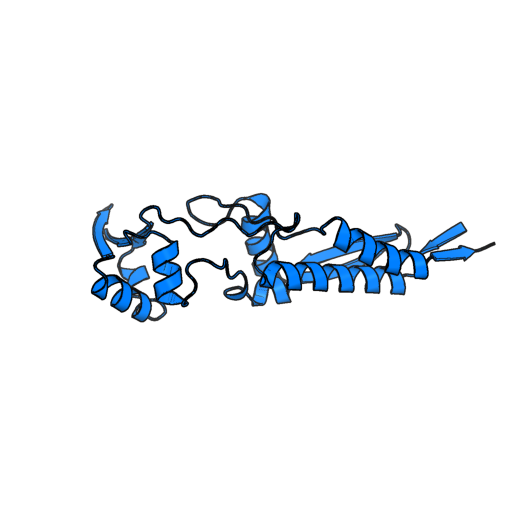
ATOM 751 N N . GLY A 1 96 ? -14.507 -6.670 4.948 1.00 57.56 96 GLY A N 1
ATOM 752 C CA . GLY A 1 96 ? -13.966 -7.645 5.900 1.00 57.56 96 GLY A CA 1
ATOM 753 C C . GLY A 1 96 ? -12.828 -8.493 5.323 1.00 57.56 96 GLY A C 1
ATOM 754 O O . GLY A 1 96 ? -11.836 -8.727 6.012 1.00 57.56 96 GLY A O 1
ATOM 755 N N . ASP A 1 97 ? -12.942 -8.899 4.056 1.00 53.56 97 ASP A N 1
ATOM 756 C CA . ASP A 1 97 ? -12.027 -9.866 3.431 1.00 53.56 97 ASP A CA 1
ATOM 757 C C . ASP A 1 97 ? -11.018 -9.236 2.471 1.00 53.56 97 ASP A C 1
ATOM 759 O O . ASP A 1 97 ? -9.839 -9.585 2.492 1.00 53.56 97 ASP A O 1
ATOM 763 N N . GLN A 1 98 ? -11.443 -8.261 1.665 1.00 57.09 98 GLN A N 1
ATOM 764 C CA . GLN A 1 98 ? -10.544 -7.620 0.714 1.00 57.09 98 GLN A CA 1
ATOM 765 C C . GLN A 1 98 ? -9.708 -6.558 1.427 1.00 57.09 98 GLN A C 1
ATOM 767 O O . GLN A 1 98 ? -10.230 -5.563 1.951 1.00 57.09 98 GLN A O 1
ATOM 772 N N . VAL A 1 99 ? -8.387 -6.754 1.451 1.00 59.50 99 VAL A N 1
ATOM 773 C CA . VAL A 1 99 ? -7.469 -5.729 1.940 1.00 59.50 99 VAL A CA 1
ATOM 774 C C . VAL A 1 99 ? -7.465 -4.574 0.960 1.00 59.50 99 VAL A C 1
ATOM 776 O O . VAL A 1 99 ? -6.730 -4.519 -0.018 1.00 59.50 99 VAL A O 1
ATOM 779 N N . ASN A 1 100 ? -8.326 -3.622 1.263 1.00 57.72 100 ASN A N 1
ATOM 780 C CA . ASN A 1 100 ? -8.433 -2.411 0.506 1.00 57.72 100 ASN A CA 1
ATOM 781 C C . ASN A 1 100 ? -7.286 -1.456 0.891 1.00 57.72 100 ASN A C 1
ATOM 783 O O . ASN A 1 100 ? -7.354 -0.720 1.882 1.00 57.72 100 ASN A O 1
ATOM 787 N N . LEU A 1 101 ? -6.226 -1.477 0.080 1.00 60.22 101 LEU A N 1
ATOM 788 C CA . LEU A 1 101 ? -5.171 -0.457 0.071 1.00 60.22 101 LEU A CA 1
ATOM 789 C C . LEU A 1 101 ? -5.667 0.873 -0.545 1.00 60.22 101 LEU A C 1
ATOM 791 O O . LEU A 1 101 ? -4.950 1.875 -0.519 1.00 60.22 101 LEU A O 1
ATOM 795 N N . THR A 1 102 ? -6.911 0.929 -1.045 1.00 48.47 102 THR A N 1
ATOM 796 C CA . THR A 1 102 ? -7.562 2.141 -1.578 1.00 48.47 102 THR A CA 1
ATOM 797 C C . THR A 1 102 ? -8.247 3.034 -0.545 1.00 48.47 102 THR A C 1
ATOM 799 O O . THR A 1 102 ? -8.575 4.175 -0.871 1.00 48.47 102 THR A O 1
ATOM 802 N N . LEU A 1 103 ? -8.339 2.642 0.732 1.00 43.50 103 LEU A N 1
ATOM 803 C CA . LEU A 1 103 ? -8.640 3.592 1.810 1.00 43.50 103 LEU A CA 1
ATOM 804 C C . LEU A 1 103 ? -7.497 4.599 1.985 1.00 43.50 103 LEU A C 1
ATOM 806 O O . LEU A 1 103 ? -7.687 5.723 2.440 1.00 43.50 103 LEU A O 1
ATOM 810 N N . THR A 1 104 ? -6.313 4.185 1.547 1.00 48.88 104 THR A N 1
ATOM 811 C CA . THR A 1 104 ? -5.165 5.019 1.220 1.00 48.88 104 THR A CA 1
ATOM 812 C C . THR A 1 104 ? -5.021 5.141 -0.294 1.00 48.88 104 THR A C 1
ATOM 814 O O . THR A 1 104 ? -3.911 5.105 -0.793 1.00 48.88 104 THR A O 1
ATOM 817 N N . GLY A 1 105 ? -6.101 5.290 -1.066 1.00 55.78 105 GLY A N 1
ATOM 818 C CA . GLY A 1 105 ? -6.045 5.377 -2.534 1.00 55.78 105 GLY A CA 1
ATOM 819 C C . 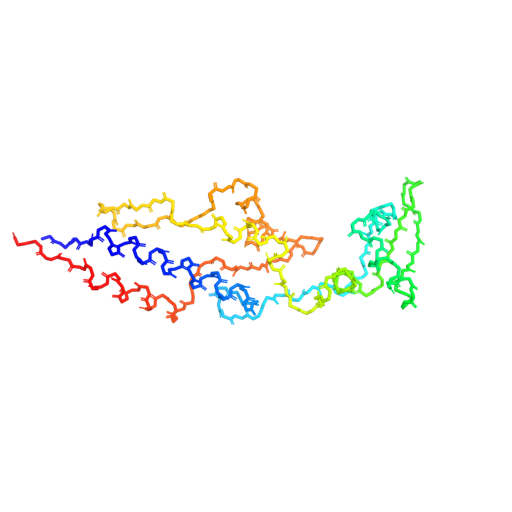GLY A 1 105 ? -5.149 6.514 -3.032 1.00 55.78 105 GLY A C 1
ATOM 820 O O . GLY A 1 105 ? -4.655 6.476 -4.150 1.00 55.78 105 GLY A O 1
ATOM 821 N N . SER A 1 106 ? -4.848 7.489 -2.172 1.00 66.50 106 SER A N 1
ATOM 822 C CA . SER A 1 106 ? -3.813 8.497 -2.401 1.00 66.50 106 SER A CA 1
ATOM 823 C C . SER A 1 106 ? -2.378 7.941 -2.448 1.00 66.50 106 SER A C 1
ATOM 825 O O . SER A 1 106 ? -1.515 8.566 -3.059 1.00 66.50 106 SER A O 1
ATOM 827 N N . MET A 1 107 ? -2.094 6.804 -1.809 1.00 86.00 107 MET A N 1
ATOM 828 C CA . MET A 1 107 ? -0.797 6.123 -1.812 1.00 86.00 107 MET A CA 1
ATOM 829 C C . MET A 1 107 ? -0.505 5.526 -3.185 1.00 86.00 107 MET A C 1
ATOM 831 O O . MET A 1 107 ? 0.490 5.904 -3.788 1.00 86.00 107 MET A O 1
ATOM 835 N N . LEU A 1 108 ? -1.385 4.666 -3.712 1.00 87.56 108 LEU A N 1
ATOM 836 C CA . LEU A 1 108 ? -1.176 4.064 -5.037 1.00 87.56 108 LEU A CA 1
ATOM 837 C C . LEU A 1 108 ? -1.200 5.113 -6.152 1.00 87.56 108 LEU A C 1
ATOM 839 O O . LEU A 1 108 ? -0.359 5.061 -7.035 1.00 87.56 108 LEU A O 1
ATOM 843 N N . ARG A 1 109 ? -2.048 6.149 -6.045 1.00 87.00 109 ARG A N 1
ATOM 844 C CA . ARG A 1 109 ? -2.003 7.317 -6.952 1.00 87.00 109 ARG A CA 1
ATOM 845 C C . ARG A 1 109 ? -0.677 8.079 -6.927 1.00 87.00 109 ARG A C 1
ATOM 847 O O . ARG A 1 109 ? -0.428 8.901 -7.798 1.00 87.00 109 ARG A O 1
ATOM 854 N N . SER A 1 110 ? 0.129 7.883 -5.888 1.00 90.88 110 SER A N 1
ATOM 855 C CA . SER A 1 110 ? 1.436 8.514 -5.764 1.00 90.88 110 SER A CA 1
ATOM 856 C C . SER A 1 110 ? 2.562 7.657 -6.347 1.00 90.88 110 SER A C 1
ATOM 858 O O . SER A 1 110 ? 3.679 8.173 -6.422 1.00 90.88 110 SER A O 1
ATOM 860 N N . LEU A 1 111 ? 2.305 6.395 -6.710 1.00 93.62 111 LEU A N 1
ATOM 861 C CA . LEU A 1 111 ? 3.274 5.520 -7.366 1.00 93.62 111 LEU A CA 1
ATOM 862 C C . LEU A 1 111 ? 3.457 5.979 -8.815 1.00 93.62 111 LEU A C 1
ATOM 864 O O . LEU A 1 111 ? 2.477 6.156 -9.533 1.00 93.62 111 LEU A O 1
ATOM 868 N N . ARG A 1 112 ? 4.701 6.219 -9.224 1.00 95.62 112 ARG A N 1
ATOM 869 C CA . ARG A 1 112 ? 5.042 6.710 -10.564 1.00 95.62 112 ARG A CA 1
ATOM 870 C C . ARG A 1 112 ? 6.502 6.428 -10.898 1.00 95.62 112 ARG A C 1
ATOM 872 O O . ARG A 1 112 ? 7.310 6.166 -10.004 1.00 95.62 112 ARG A O 1
ATOM 879 N N . VAL A 1 113 ? 6.859 6.588 -12.167 1.00 96.81 113 VAL A N 1
ATOM 880 C CA . VAL A 1 113 ? 8.259 6.682 -12.589 1.00 96.81 113 VAL A CA 1
ATOM 881 C C . VAL A 1 113 ? 8.876 7.968 -12.025 1.00 96.81 113 VAL A C 1
ATOM 883 O O . VAL A 1 113 ? 8.408 9.072 -12.306 1.00 96.81 113 VAL A O 1
ATOM 886 N N . LEU A 1 114 ? 9.919 7.828 -11.209 1.00 95.88 114 LEU A N 1
ATOM 887 C CA . LEU A 1 114 ? 10.670 8.937 -10.612 1.00 95.88 114 LEU A CA 1
ATOM 888 C C . LEU A 1 114 ? 11.849 9.367 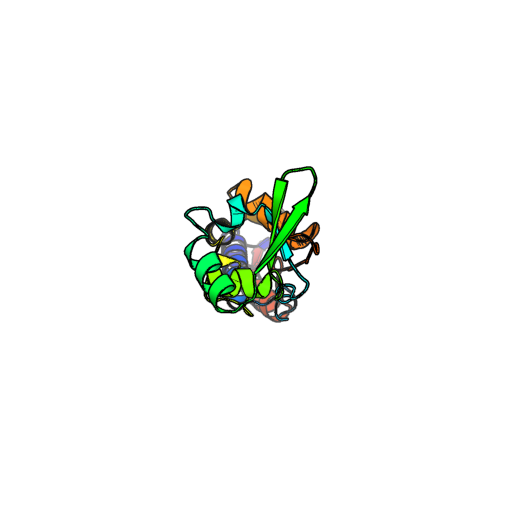-11.484 1.00 95.88 114 LEU A C 1
ATOM 890 O O . LEU A 1 114 ? 12.134 10.558 -11.584 1.00 95.88 114 LEU A O 1
ATOM 894 N N . ARG A 1 115 ? 12.531 8.403 -12.110 1.00 95.75 115 ARG A N 1
ATOM 895 C CA . ARG A 1 115 ? 13.719 8.638 -12.936 1.00 95.75 115 ARG A CA 1
ATOM 896 C C . ARG A 1 115 ? 13.795 7.607 -14.056 1.00 95.75 115 ARG A C 1
ATOM 898 O O . ARG A 1 115 ? 13.481 6.441 -13.834 1.00 95.75 115 ARG A O 1
ATOM 905 N N . VAL A 1 116 ? 14.241 8.056 -15.223 1.00 95.88 116 VAL A N 1
ATOM 906 C CA . VAL A 1 116 ? 14.670 7.212 -16.342 1.00 95.88 116 VAL A CA 1
ATOM 907 C C . VAL A 1 116 ? 16.137 7.537 -16.589 1.00 95.88 116 VAL A C 1
ATOM 909 O O . VAL A 1 116 ? 16.480 8.713 -16.713 1.00 95.88 116 VAL A O 1
ATOM 912 N N . ASP A 1 117 ? 16.989 6.519 -16.600 1.00 92.81 117 ASP A N 1
ATOM 913 C CA . ASP A 1 117 ? 18.411 6.644 -16.895 1.00 92.81 117 ASP A CA 1
ATOM 914 C C . ASP A 1 117 ? 18.747 5.850 -18.159 1.00 92.81 117 ASP A C 1
ATOM 916 O O . ASP A 1 117 ? 18.878 4.629 -18.146 1.00 92.81 117 ASP A O 1
ATOM 920 N N . GLU A 1 118 ? 18.868 6.555 -19.280 1.00 88.12 118 GLU A N 1
ATOM 921 C CA . GLU A 1 118 ? 19.155 5.947 -20.584 1.00 88.12 118 GLU A CA 1
ATOM 922 C C . GLU A 1 118 ? 20.578 5.397 -20.694 1.00 88.12 118 GLU A C 1
ATOM 924 O O . GLU A 1 118 ? 20.844 4.536 -21.531 1.00 88.12 118 GLU A O 1
ATOM 929 N N . ARG A 1 119 ? 21.514 5.905 -19.882 1.00 86.38 119 ARG A N 1
ATOM 930 C CA . ARG A 1 119 ? 22.904 5.435 -19.909 1.00 86.38 119 ARG A CA 1
ATOM 931 C C . ARG A 1 119 ? 23.023 4.093 -19.212 1.00 86.38 119 ARG A C 1
ATOM 933 O O . ARG A 1 119 ? 23.719 3.215 -19.706 1.00 86.38 119 ARG A O 1
ATOM 940 N N . GLU A 1 120 ? 22.333 3.951 -18.087 1.00 87.06 120 GLU A N 1
ATOM 941 C CA . GLU A 1 120 ? 22.282 2.702 -17.329 1.00 87.06 120 GLU A CA 1
ATOM 942 C C . GLU A 1 120 ? 21.201 1.738 -17.836 1.00 87.06 120 GLU A C 1
ATOM 944 O O . GLU A 1 120 ? 21.175 0.579 -17.430 1.00 87.06 120 GLU A O 1
ATOM 949 N N . GLY A 1 121 ? 20.298 2.198 -18.709 1.00 88.81 121 GLY A N 1
ATOM 950 C CA . GLY A 1 121 ? 19.151 1.411 -19.161 1.00 88.81 121 GLY A CA 1
ATOM 951 C C . GLY A 1 121 ? 18.159 1.121 -18.031 1.00 88.81 121 GLY A C 1
ATOM 952 O O . GLY A 1 121 ? 17.522 0.070 -18.029 1.00 88.81 121 GLY A O 1
ATOM 953 N N . SER A 1 122 ? 18.059 2.017 -17.044 1.00 91.19 122 SER A N 1
ATOM 954 C CA . SER A 1 122 ? 17.347 1.775 -15.789 1.00 91.19 122 SER A CA 1
ATOM 955 C C . SER A 1 122 ? 16.168 2.731 -15.583 1.00 91.19 122 SER A C 1
ATOM 957 O O . SER A 1 122 ? 16.140 3.869 -16.061 1.00 91.19 122 SER A O 1
ATOM 959 N N . VAL A 1 123 ? 15.152 2.260 -14.856 1.00 94.50 123 VAL A N 1
ATOM 960 C CA . VAL A 1 123 ? 13.971 3.047 -14.480 1.00 94.50 123 VAL A CA 1
ATOM 961 C C . VAL A 1 123 ? 13.747 2.912 -12.986 1.00 94.50 123 VAL A C 1
ATOM 963 O O . VAL A 1 123 ? 13.664 1.810 -12.451 1.00 94.50 123 VAL A O 1
ATOM 966 N N . THR A 1 124 ? 13.620 4.042 -12.297 1.00 95.44 124 THR A N 1
ATOM 967 C CA . THR A 1 124 ? 13.282 4.072 -10.874 1.00 95.44 124 THR A CA 1
ATOM 968 C C . THR A 1 124 ? 11.799 4.360 -10.708 1.00 95.44 124 THR A C 1
ATOM 970 O O . THR A 1 124 ? 11.333 5.450 -11.046 1.00 95.44 124 THR A O 1
ATOM 973 N N . ILE A 1 125 ? 11.065 3.406 -10.142 1.00 95.69 125 ILE A N 1
ATOM 974 C CA . ILE A 1 125 ? 9.657 3.555 -9.764 1.00 95.69 125 ILE A CA 1
ATOM 975 C C . ILE A 1 125 ? 9.578 3.788 -8.256 1.00 95.69 125 ILE A C 1
ATOM 977 O O . ILE A 1 125 ? 10.270 3.139 -7.476 1.00 95.69 125 ILE A O 1
ATOM 981 N N . GLY A 1 126 ? 8.723 4.712 -7.828 1.00 94.31 126 GLY A N 1
ATOM 982 C CA . GLY A 1 126 ? 8.530 4.980 -6.409 1.00 94.31 126 GLY A CA 1
ATOM 983 C C . GLY A 1 126 ? 7.393 5.949 -6.135 1.00 94.31 126 GLY A C 1
ATOM 984 O O . GLY A 1 126 ? 6.588 6.266 -7.011 1.00 94.31 126 GLY A O 1
ATOM 985 N N . PHE A 1 127 ? 7.310 6.421 -4.894 1.00 93.81 127 PHE A N 1
ATOM 986 C CA . PHE A 1 127 ? 6.222 7.289 -4.459 1.00 93.81 127 PHE A CA 1
ATOM 987 C C . PHE A 1 127 ? 6.631 8.759 -4.511 1.00 93.81 127 PHE A C 1
ATOM 989 O O . PHE A 1 127 ? 7.581 9.179 -3.860 1.00 93.81 127 PHE A O 1
ATOM 996 N N . GLY A 1 128 ? 5.860 9.565 -5.240 1.00 91.88 128 GLY A N 1
ATOM 997 C CA . GLY A 1 128 ? 6.050 11.014 -5.329 1.00 91.88 128 GLY A CA 1
ATOM 998 C C . GLY A 1 128 ? 5.762 11.812 -4.052 1.00 91.88 128 GLY A C 1
ATOM 999 O O . GLY A 1 128 ? 6.033 13.009 -4.028 1.00 91.88 128 GLY A O 1
ATOM 1000 N N . ARG A 1 129 ? 5.196 11.189 -3.012 1.00 90.50 129 ARG A N 1
ATOM 1001 C CA . ARG A 1 129 ? 4.883 11.815 -1.723 1.00 90.50 129 ARG A CA 1
ATOM 1002 C C . ARG A 1 129 ? 5.481 10.996 -0.586 1.00 90.50 129 ARG A C 1
ATOM 1004 O O . ARG A 1 129 ? 5.377 9.768 -0.583 1.00 90.50 129 ARG A O 1
ATOM 1011 N N . THR A 1 130 ? 6.047 11.680 0.402 1.00 89.12 130 THR A N 1
ATOM 1012 C CA . THR A 1 130 ? 6.706 11.059 1.560 1.00 89.12 130 THR A CA 1
ATOM 1013 C C . THR A 1 130 ? 5.730 10.256 2.420 1.00 89.12 130 THR A C 1
ATOM 1015 O O . THR A 1 130 ? 6.034 9.126 2.786 1.00 89.12 130 THR A O 1
ATOM 1018 N N . ASP A 1 131 ? 4.516 10.767 2.650 1.00 86.31 131 ASP A N 1
ATOM 1019 C CA . ASP A 1 131 ? 3.470 10.062 3.407 1.00 86.31 131 ASP A CA 1
ATOM 1020 C C . ASP A 1 131 ? 3.024 8.755 2.731 1.00 86.31 131 ASP A C 1
ATOM 1022 O O . ASP A 1 131 ? 2.628 7.798 3.396 1.00 86.31 131 ASP A O 1
ATOM 1026 N N . ALA A 1 132 ? 3.049 8.716 1.397 1.00 89.00 132 ALA A N 1
ATOM 1027 C CA . ALA A 1 132 ? 2.743 7.523 0.620 1.00 89.00 132 ALA A CA 1
ATOM 1028 C C . ALA A 1 132 ? 3.899 6.516 0.668 1.00 89.00 132 ALA A C 1
ATOM 1030 O O . ALA A 1 132 ? 3.650 5.331 0.884 1.00 89.00 132 ALA A O 1
ATOM 1031 N N . ALA A 1 133 ? 5.140 6.991 0.528 1.00 89.56 133 ALA A N 1
ATOM 1032 C CA . ALA A 1 133 ? 6.336 6.159 0.645 1.00 89.56 133 ALA A CA 1
ATOM 1033 C C . ALA A 1 133 ? 6.417 5.475 2.018 1.00 89.56 133 ALA A C 1
ATOM 1035 O O . ALA A 1 133 ? 6.657 4.273 2.102 1.00 89.56 133 ALA A O 1
ATOM 1036 N N . GLU A 1 134 ? 6.140 6.217 3.092 1.00 87.75 134 GLU A N 1
ATOM 1037 C CA . GLU A 1 134 ? 6.133 5.685 4.454 1.00 87.75 134 GLU A CA 1
ATOM 1038 C C . GLU A 1 134 ? 5.062 4.597 4.634 1.00 87.75 134 GLU A C 1
ATOM 1040 O O . GLU A 1 134 ? 5.341 3.512 5.146 1.00 87.75 134 GLU A O 1
ATOM 1045 N N . LYS A 1 135 ? 3.835 4.836 4.155 1.00 85.12 135 LYS A N 1
ATOM 1046 C CA . LYS A 1 135 ? 2.772 3.817 4.185 1.00 85.12 135 LYS A CA 1
ATOM 1047 C C . LYS A 1 135 ? 3.185 2.563 3.418 1.00 85.12 135 LYS A C 1
ATOM 1049 O O . LYS A 1 135 ? 3.001 1.457 3.925 1.00 85.12 135 LYS A O 1
ATOM 1054 N N . ALA A 1 136 ? 3.769 2.727 2.234 1.00 89.31 136 ALA A N 1
ATOM 1055 C CA . ALA A 1 136 ? 4.257 1.612 1.434 1.00 89.31 136 ALA A CA 1
ATOM 1056 C C . ALA A 1 136 ? 5.350 0.822 2.164 1.00 89.31 136 ALA A C 1
ATOM 1058 O O . ALA A 1 136 ? 5.291 -0.404 2.187 1.00 89.31 136 ALA A O 1
ATOM 1059 N N . TYR A 1 137 ? 6.277 1.499 2.848 1.00 88.81 137 TYR A N 1
ATOM 1060 C CA . TYR A 1 137 ? 7.302 0.852 3.667 1.00 88.81 137 TYR A CA 1
ATOM 1061 C C . TYR A 1 137 ? 6.700 -0.037 4.766 1.00 88.81 137 TYR A C 1
ATOM 1063 O O . TYR A 1 137 ? 7.131 -1.178 4.949 1.00 88.81 137 TYR A O 1
ATOM 1071 N N . TYR A 1 138 ? 5.663 0.425 5.469 1.00 85.56 138 TYR A N 1
ATOM 1072 C CA . TYR A 1 138 ? 4.974 -0.419 6.450 1.00 85.56 138 TYR A CA 1
ATOM 1073 C C . TYR A 1 138 ? 4.255 -1.603 5.808 1.00 85.56 138 TYR A C 1
ATOM 1075 O O . TYR A 1 138 ? 4.172 -2.667 6.410 1.00 85.56 138 TYR A O 1
ATOM 1083 N N . HIS A 1 139 ? 3.742 -1.455 4.592 1.00 86.38 139 HIS A N 1
ATOM 1084 C CA . HIS A 1 139 ? 3.090 -2.560 3.901 1.00 86.38 139 HIS A CA 1
ATOM 1085 C C . HIS A 1 139 ? 4.082 -3.592 3.357 1.00 86.38 139 HIS A C 1
ATOM 1087 O O . HIS A 1 139 ? 3.802 -4.780 3.462 1.00 86.38 139 HIS A O 1
ATOM 1093 N N . VAL A 1 140 ? 5.234 -3.170 2.841 1.00 87.75 140 VAL A N 1
ATOM 1094 C CA . VAL A 1 140 ? 6.169 -4.046 2.117 1.00 87.75 140 VAL A CA 1
ATOM 1095 C C . VAL A 1 140 ? 7.303 -4.566 3.002 1.00 87.75 140 VAL A C 1
ATOM 1097 O O . VAL A 1 140 ? 7.703 -5.714 2.859 1.00 87.75 140 VAL A O 1
ATOM 1100 N N . VAL A 1 141 ? 7.797 -3.756 3.943 1.00 87.81 141 VAL A N 1
ATOM 1101 C CA . VAL A 1 141 ? 9.028 -4.056 4.696 1.00 87.81 141 VAL A CA 1
ATOM 1102 C C . VAL A 1 141 ? 8.753 -4.301 6.180 1.00 87.81 141 VAL A C 1
ATOM 1104 O O . VAL A 1 141 ? 9.055 -5.367 6.705 1.00 87.81 141 VAL A O 1
ATOM 1107 N N . SER A 1 142 ? 8.183 -3.319 6.885 1.00 82.75 142 SER A N 1
ATOM 1108 C CA . SER A 1 142 ? 8.098 -3.353 8.362 1.00 82.75 142 SER A CA 1
ATOM 1109 C C . SER A 1 142 ? 6.879 -4.114 8.906 1.00 82.75 142 SER A C 1
ATOM 1111 O O . SER A 1 142 ? 6.845 -4.499 10.083 1.00 82.75 142 SER A O 1
ATOM 1113 N N . GLY A 1 143 ? 5.877 -4.329 8.054 1.00 82.69 143 GLY A N 1
ATOM 1114 C CA . GLY A 1 143 ? 4.591 -4.909 8.410 1.00 82.69 143 GLY A CA 1
ATOM 1115 C C . GLY A 1 143 ? 3.605 -3.881 8.979 1.00 82.69 143 GLY A C 1
ATOM 1116 O O . GLY A 1 143 ? 3.939 -3.055 9.829 1.00 82.69 143 GLY A O 1
ATOM 1117 N N . ALA A 1 144 ? 2.348 -3.954 8.535 1.00 78.50 144 ALA A N 1
ATOM 1118 C CA . ALA A 1 144 ? 1.312 -2.994 8.901 1.00 78.50 144 ALA A CA 1
ATOM 1119 C C . ALA A 1 144 ? 0.450 -3.478 10.081 1.00 78.50 144 ALA A C 1
ATOM 1121 O O . ALA A 1 144 ? -0.017 -4.622 10.118 1.00 78.50 144 ALA A O 1
ATOM 1122 N N . GLY A 1 145 ? 0.165 -2.562 11.012 1.00 73.31 145 GLY A N 1
ATOM 1123 C CA . GLY A 1 145 ? -0.721 -2.788 12.157 1.00 73.31 145 GLY A CA 1
ATOM 1124 C C . GLY A 1 145 ? -0.106 -3.630 13.287 1.00 73.31 145 GLY A C 1
ATOM 1125 O O . GLY A 1 145 ? 1.062 -4.006 13.223 1.00 73.31 145 GLY A O 1
ATOM 1126 N N . PRO A 1 146 ? -0.889 -3.958 14.335 1.00 68.94 146 PRO A N 1
ATOM 1127 C CA . PRO A 1 146 ? -0.383 -4.651 15.528 1.00 68.94 146 PRO A CA 1
ATOM 1128 C C . PRO A 1 146 ? 0.233 -6.027 15.251 1.00 68.94 146 PRO A C 1
ATOM 1130 O O . PRO A 1 146 ? 1.104 -6.473 15.987 1.00 68.94 146 PRO A O 1
ATOM 1133 N N . SER A 1 147 ? -0.220 -6.704 14.193 1.00 75.44 147 SER A N 1
ATOM 1134 C CA . SER A 1 147 ? 0.299 -8.011 13.773 1.00 75.44 147 SER A CA 1
ATOM 1135 C C . SER A 1 147 ? 1.470 -7.913 12.791 1.00 75.44 147 SER A C 1
ATOM 1137 O O . SER A 1 147 ? 1.902 -8.950 12.302 1.00 75.44 147 SER A O 1
ATOM 1139 N N . ARG A 1 148 ? 1.944 -6.694 12.481 1.00 82.31 148 ARG A N 1
ATOM 1140 C CA . ARG A 1 148 ? 3.019 -6.407 11.515 1.00 82.31 148 ARG A CA 1
ATOM 1141 C C . ARG A 1 148 ? 2.867 -7.213 10.223 1.00 82.31 148 ARG A C 1
ATOM 1143 O O . ARG A 1 148 ? 3.793 -7.858 9.750 1.00 82.31 148 ARG A O 1
ATOM 1150 N N . THR A 1 149 ? 1.664 -7.199 9.656 1.00 83.44 149 THR A N 1
ATOM 1151 C CA . THR A 1 149 ? 1.360 -8.000 8.469 1.00 83.44 149 THR A CA 1
ATOM 1152 C C . THR A 1 149 ? 1.984 -7.368 7.232 1.00 83.44 149 THR A C 1
ATOM 1154 O O . THR A 1 149 ? 1.617 -6.245 6.870 1.00 83.44 149 THR A O 1
ATOM 1157 N N . ILE A 1 150 ? 2.881 -8.105 6.579 1.00 87.62 150 ILE A N 1
ATOM 1158 C CA . ILE A 1 150 ? 3.477 -7.731 5.295 1.00 87.62 150 ILE A CA 1
ATOM 1159 C C . ILE A 1 150 ? 2.488 -8.046 4.168 1.00 87.62 150 ILE A C 1
ATOM 1161 O O . ILE A 1 150 ? 1.812 -9.074 4.164 1.00 87.62 150 ILE A O 1
ATOM 1165 N N . ARG A 1 151 ? 2.374 -7.107 3.238 1.00 86.94 151 ARG A N 1
ATOM 1166 C CA . ARG A 1 151 ? 1.580 -7.156 2.013 1.00 86.94 151 ARG A CA 1
ATOM 1167 C C . ARG A 1 151 ? 2.479 -6.639 0.911 1.00 86.94 151 ARG A C 1
ATOM 1169 O O . ARG A 1 151 ? 2.448 -5.456 0.586 1.00 86.94 151 ARG A O 1
ATOM 1176 N N . ASP A 1 152 ? 3.339 -7.524 0.433 1.00 90.00 152 ASP A N 1
ATOM 1177 C CA . ASP A 1 152 ? 4.382 -7.190 -0.525 1.00 90.00 152 ASP A CA 1
ATOM 1178 C C . ASP A 1 152 ? 3.772 -6.987 -1.916 1.00 90.00 152 ASP A C 1
ATOM 1180 O O . ASP A 1 152 ? 3.638 -7.917 -2.702 1.00 90.00 152 ASP A O 1
ATOM 1184 N N . PHE A 1 153 ? 3.282 -5.777 -2.173 1.00 90.62 153 PHE A N 1
ATOM 1185 C CA . PHE A 1 153 ? 2.616 -5.429 -3.427 1.00 90.62 153 PHE A CA 1
ATOM 1186 C C . PHE A 1 153 ? 3.576 -4.837 -4.468 1.00 90.62 153 PHE A C 1
ATOM 1188 O O . PHE A 1 153 ? 3.192 -4.700 -5.630 1.00 90.62 153 PHE A O 1
ATOM 1195 N N . LEU A 1 154 ? 4.797 -4.466 -4.060 1.00 91.88 154 LEU A N 1
ATOM 1196 C CA . LEU A 1 154 ? 5.797 -3.858 -4.933 1.00 91.88 154 LEU A CA 1
ATOM 1197 C C . LEU A 1 154 ? 6.597 -4.934 -5.670 1.00 91.88 154 LEU A C 1
ATOM 1199 O O . LEU A 1 154 ? 7.070 -5.898 -5.076 1.00 91.88 154 LEU A O 1
ATOM 1203 N N . GLY A 1 155 ? 6.788 -4.720 -6.968 1.00 91.69 155 GLY A N 1
ATOM 1204 C CA . GLY A 1 155 ? 7.420 -5.678 -7.871 1.00 91.69 155 GLY A CA 1
ATOM 1205 C C . GLY A 1 155 ? 6.435 -6.201 -8.908 1.00 91.69 155 GLY A C 1
ATOM 1206 O O . GLY A 1 155 ? 5.252 -5.869 -8.875 1.00 91.69 155 GLY A O 1
ATOM 1207 N N . LEU A 1 156 ? 6.935 -7.001 -9.835 1.00 94.88 156 LEU A N 1
ATOM 1208 C CA . LEU A 1 156 ? 6.151 -7.607 -10.907 1.00 94.88 156 LEU A CA 1
ATOM 1209 C C . LEU A 1 156 ? 6.071 -9.116 -10.671 1.00 94.88 156 LEU A C 1
ATOM 1211 O O . LEU A 1 156 ? 6.999 -9.681 -10.083 1.00 94.88 156 LEU A O 1
ATOM 1215 N N . THR A 1 157 ? 4.976 -9.744 -11.107 1.00 95.81 157 THR A N 1
ATOM 1216 C CA . THR A 1 157 ? 4.980 -11.203 -11.292 1.00 95.81 157 THR A CA 1
ATOM 1217 C C . THR A 1 157 ? 5.834 -11.557 -12.507 1.00 95.81 157 THR A C 1
ATOM 1219 O O . THR A 1 157 ? 6.193 -10.673 -13.288 1.00 95.81 157 THR A O 1
ATOM 1222 N N . ASP A 1 158 ? 6.132 -12.839 -12.696 1.00 94.94 158 ASP A N 1
ATOM 1223 C CA . ASP A 1 158 ? 6.888 -13.294 -13.864 1.00 94.94 158 ASP A CA 1
ATOM 1224 C C . ASP A 1 158 ? 6.137 -12.959 -15.168 1.00 94.94 158 ASP A C 1
ATOM 1226 O O . ASP A 1 158 ? 6.718 -12.409 -16.100 1.00 94.94 158 ASP A O 1
ATOM 1230 N N . GLU A 1 159 ? 4.811 -13.135 -15.197 1.00 95.38 159 GLU A N 1
ATOM 1231 C CA . GLU A 1 159 ? 3.991 -12.812 -16.373 1.00 95.38 159 GLU A CA 1
ATOM 1232 C C . GLU A 1 159 ? 3.946 -11.305 -16.667 1.00 95.38 159 GLU A C 1
ATOM 1234 O O . GLU A 1 159 ? 3.855 -10.870 -17.816 1.00 95.38 159 GLU A O 1
ATOM 1239 N N . GLU A 1 160 ? 3.973 -10.473 -15.630 1.00 97.06 160 GLU A N 1
ATOM 1240 C CA . GLU A 1 160 ? 4.041 -9.023 -15.789 1.00 97.06 160 GLU A CA 1
ATOM 1241 C C . GLU A 1 160 ? 5.431 -8.559 -16.222 1.00 97.06 160 GLU A C 1
ATOM 1243 O O . GLU A 1 160 ? 5.545 -7.615 -17.009 1.00 97.06 160 GLU A O 1
ATOM 1248 N N . LEU A 1 161 ? 6.480 -9.221 -15.729 1.00 96.06 161 LEU A N 1
ATOM 1249 C CA . LEU A 1 161 ? 7.856 -8.965 -16.127 1.00 96.06 161 LEU A CA 1
ATOM 1250 C C . LEU A 1 161 ? 8.039 -9.228 -17.622 1.00 96.06 161 LEU A C 1
ATOM 1252 O O . LEU A 1 161 ? 8.614 -8.383 -18.304 1.00 96.06 161 LEU A O 1
ATOM 1256 N N . ASP A 1 162 ? 7.481 -10.323 -18.141 1.00 96.94 162 ASP A N 1
ATOM 1257 C CA . ASP A 1 162 ? 7.519 -10.654 -19.569 1.00 96.94 162 ASP A CA 1
ATOM 1258 C C . ASP A 1 162 ? 6.872 -9.557 -20.427 1.00 96.94 162 ASP A C 1
ATOM 1260 O O . ASP A 1 162 ? 7.428 -9.122 -21.439 1.00 96.94 162 ASP A O 1
ATOM 1264 N N . ARG A 1 163 ? 5.726 -9.027 -19.983 1.00 96.56 163 ARG A N 1
ATOM 1265 C CA . ARG A 1 163 ? 5.035 -7.921 -20.671 1.00 96.56 163 ARG A CA 1
ATOM 1266 C C . ARG A 1 163 ? 5.864 -6.640 -20.683 1.00 96.56 163 ARG A C 1
ATOM 1268 O O . ARG A 1 163 ? 5.891 -5.926 -21.683 1.00 96.56 163 ARG A O 1
ATOM 1275 N N . VAL A 1 164 ? 6.536 -6.332 -19.576 1.00 96.31 164 VAL A N 1
ATOM 1276 C CA . VAL A 1 164 ? 7.427 -5.167 -19.482 1.00 96.31 164 VAL A CA 1
ATOM 1277 C C . VAL A 1 164 ? 8.676 -5.370 -20.345 1.00 96.31 164 VAL A C 1
ATOM 1279 O O . VAL A 1 164 ? 9.095 -4.442 -21.041 1.00 96.31 164 VAL A O 1
ATOM 1282 N N . ALA A 1 165 ? 9.236 -6.581 -20.368 1.00 95.25 165 ALA A N 1
ATOM 1283 C CA . ALA A 1 165 ? 10.383 -6.935 -21.196 1.00 95.25 165 ALA A CA 1
ATOM 1284 C C . ALA A 1 165 ? 10.076 -6.789 -22.693 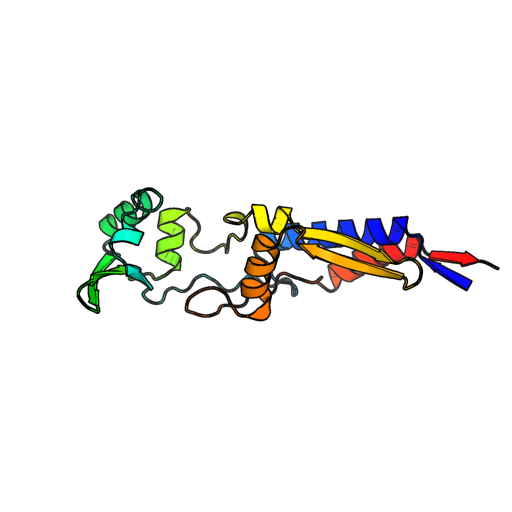1.00 95.25 165 ALA A C 1
ATOM 1286 O O . ALA A 1 165 ? 10.916 -6.289 -23.439 1.00 95.25 165 ALA A O 1
ATOM 1287 N N . GLU A 1 166 ? 8.863 -7.133 -23.131 1.00 95.12 166 GLU A N 1
ATOM 1288 C CA . GLU A 1 166 ? 8.434 -6.943 -24.519 1.00 95.12 166 GLU A CA 1
ATOM 1289 C C . GLU A 1 166 ? 8.454 -5.461 -24.939 1.00 95.12 166 GLU A C 1
ATOM 1291 O O . GLU A 1 166 ? 8.913 -5.124 -26.035 1.00 95.12 166 GLU A O 1
ATOM 1296 N N . VAL A 1 167 ? 8.013 -4.553 -24.060 1.00 94.56 167 VAL A N 1
ATOM 1297 C CA . VAL A 1 167 ? 8.061 -3.101 -24.314 1.00 94.56 167 VAL A CA 1
ATOM 1298 C C . VAL A 1 167 ? 9.502 -2.616 -24.450 1.00 94.56 167 VAL A C 1
ATOM 1300 O O . VAL A 1 167 ? 9.810 -1.852 -25.366 1.00 94.56 167 VAL A O 1
ATOM 1303 N N . ILE A 1 168 ? 10.393 -3.091 -23.577 1.00 93.50 168 ILE A N 1
ATOM 1304 C CA . ILE A 1 168 ? 11.822 -2.764 -23.632 1.00 93.50 168 ILE A CA 1
ATOM 1305 C C . ILE A 1 168 ? 12.441 -3.288 -24.933 1.00 93.50 168 ILE A C 1
ATOM 1307 O O . ILE A 1 168 ? 13.136 -2.540 -25.620 1.00 93.50 168 ILE A O 1
ATOM 1311 N N . ALA A 1 169 ? 12.160 -4.542 -25.300 1.00 92.50 169 ALA A N 1
ATOM 1312 C CA . ALA A 1 169 ? 12.726 -5.199 -26.475 1.00 92.50 169 ALA A CA 1
ATOM 1313 C C . ALA A 1 169 ? 12.406 -4.450 -27.777 1.00 92.50 169 ALA A C 1
ATOM 1315 O O . ALA A 1 169 ? 13.281 -4.275 -28.623 1.00 92.50 169 ALA A O 1
ATOM 1316 N N . ARG A 1 170 ? 11.178 -3.933 -27.912 1.00 90.75 170 ARG A N 1
ATOM 1317 C CA . ARG A 1 170 ? 10.756 -3.106 -29.060 1.00 90.75 170 ARG A CA 1
ATOM 1318 C C . ARG A 1 170 ? 11.514 -1.777 -29.165 1.00 90.75 170 ARG A C 1
ATOM 1320 O O . ARG A 1 170 ? 11.557 -1.186 -30.239 1.00 90.75 170 ARG A O 1
ATOM 1327 N N . GLY A 1 171 ? 12.090 -1.303 -28.062 1.00 87.81 171 GLY A N 1
ATOM 1328 C CA . GLY A 1 171 ? 12.868 -0.068 -27.984 1.00 87.81 171 GLY A CA 1
ATOM 1329 C C . GLY A 1 171 ? 14.378 -0.241 -28.132 1.00 87.81 171 GLY A C 1
ATOM 1330 O O . GLY A 1 171 ? 15.103 0.749 -28.005 1.00 87.81 171 GLY A O 1
ATOM 1331 N N . ILE A 1 172 ? 14.869 -1.464 -28.359 1.00 90.38 172 ILE A N 1
ATOM 1332 C CA . ILE A 1 172 ? 16.298 -1.724 -28.552 1.00 90.38 172 ILE A CA 1
ATOM 1333 C C . ILE A 1 172 ? 16.736 -1.165 -29.905 1.00 90.38 172 ILE A C 1
ATOM 1335 O O . ILE A 1 172 ? 16.155 -1.471 -30.946 1.00 90.38 172 ILE A O 1
ATOM 1339 N N . ARG A 1 173 ? 17.799 -0.360 -29.891 1.00 84.50 173 ARG A N 1
ATOM 1340 C CA . ARG A 1 173 ? 18.423 0.209 -31.086 1.00 84.50 173 ARG A CA 1
ATOM 1341 C C . ARG A 1 173 ? 19.863 -0.274 -31.213 1.00 84.50 173 ARG A C 1
ATOM 1343 O O . ARG A 1 173 ? 20.598 -0.362 -30.225 1.00 84.50 173 ARG A O 1
ATOM 1350 N N . PHE A 1 174 ? 20.256 -0.554 -32.451 1.00 83.75 174 PHE A N 1
ATOM 1351 C CA . PHE A 1 174 ? 21.616 -0.923 -32.820 1.00 83.75 174 PHE A CA 1
ATOM 1352 C C . PHE A 1 174 ? 22.288 0.280 -33.476 1.00 83.75 174 PHE A C 1
ATOM 1354 O O . PHE A 1 174 ? 21.861 0.725 -34.538 1.00 83.75 174 PHE A O 1
ATOM 1361 N N . GLU A 1 175 ? 23.327 0.808 -32.836 1.00 78.12 175 GLU A N 1
ATOM 1362 C CA . GLU A 1 175 ? 24.225 1.787 -33.452 1.00 78.12 175 GLU A CA 1
ATOM 1363 C C . GLU A 1 175 ? 25.443 1.030 -33.988 1.00 78.12 175 GLU A C 1
ATOM 1365 O O . GLU A 1 175 ? 26.113 0.329 -33.215 1.00 78.12 175 GLU A O 1
ATOM 1370 N N . LEU A 1 176 ? 25.669 1.121 -35.300 1.00 67.62 176 LEU A N 1
ATOM 1371 C CA . LEU A 1 176 ? 26.826 0.550 -35.994 1.00 67.62 176 LEU A CA 1
ATOM 1372 C C . LEU A 1 176 ? 28.022 1.498 -35.905 1.00 67.62 176 LEU A C 1
ATOM 1374 O O . LEU A 1 176 ? 27.815 2.711 -36.129 1.00 67.62 176 LEU A O 1
#

Secondary structure (DSSP, 8-state):
-EEE-HHHHHHHHHHHHHHHHHHHHTTB-TTSPBPPPPP-S-EEEEHHHHSSTTTHHHHHHHHHTT-EEEEEETTEEEEEETTHHHHHHHHHHS-SSS--GGGGHHHHTTEEEEEEETTTTEEEEEESSHHHHHHHHIIIII-BTTTTB-----S--HHHHHHHHHHHHHTEEE--